Protein 6J98 (pdb70)

InterPro domains:
  IPR056216 Probiotic-derived p8-like [PF24305] (7-72)

Solvent-accessible surface area: 5598 Å² total

Secondary structure (DSSP, 8-state):
----SS-----GGG----S-TT----S-HHHHHHHH--TTTT-HHHHHH--GGG--HHHHHHHHHHHT--

Sequence (70 aa):
GSATVDPEKTLFLDEPNKVFDWSNSEAPVRDALWDYYEKNSRDTIKTEEEKPVLDSDDEVKALAEKVLKK

Organism: Lacticaseibacillus rhamnosus (NCBI:txid47715)

B-factor: mean 18.09, std 7.02, range [8.14, 53.51]

Radius of gyration: 14.5 Å; Cα contacts (8 Å, |Δi|>4): 43; chains: 1; bounding box: 51×24×24 Å

Structure (mmCIF, N/CA/C/O backbone):
data_6J98
#
_entry.id   6J98
#
_cell.length_a   40.860
_cell.length_b   40.860
_cell.length_c   107.010
_cell.angle_alpha   90.00
_cell.angle_beta   90.00
_cell.angle_gamma   90.00
#
_symmetry.space_group_name_H-M   'P 43 21 2'
#
loop_
_entity.id
_entity.type
_entity.pdbx_description
1 polymer P8
2 non-polymer 'ZINC ION'
3 non-polymer 1,2-ETHANEDIOL
4 non-polymer GLYCEROL
5 water water
#
loop_
_atom_site.group_PDB
_atom_site.id
_atom_site.type_symbol
_atom_site.label_atom_id
_atom_site.label_alt_id
_atom_site.label_comp_id
_atom_site.label_asym_id
_atom_site.label_entity_id
_atom_site.label_seq_id
_atom_site.pdbx_PDB_ins_code
_atom_site.Cartn_x
_atom_site.Cartn_y
_atom_site.Cartn_z
_atom_site.occupancy
_atom_site.B_iso_or_equiv
_atom_site.auth_seq_id
_atom_site.auth_comp_id
_atom_site.auth_asym_id
_atom_site.auth_atom_id
_atom_site.pdbx_PDB_model_num
ATOM 1 N N . GLY A 1 1 ? 47.154 -19.595 -2.086 1.00 14.28 -1 GLY A N 1
ATOM 2 C CA . GLY A 1 1 ? 45.902 -18.943 -1.699 1.00 19.33 -1 GLY A CA 1
ATOM 3 C C . GLY A 1 1 ? 44.763 -19.202 -2.651 1.00 18.89 -1 GLY A C 1
ATOM 4 O O . GLY A 1 1 ? 44.953 -19.802 -3.715 1.00 15.96 -1 GLY A O 1
ATOM 5 N N . SER A 1 2 ? 43.579 -18.730 -2.279 1.00 18.93 0 SER A N 1
ATOM 6 C CA . SER A 1 2 ? 42.350 -18.904 -3.091 1.00 16.13 0 SER A CA 1
ATOM 7 C C . SER A 1 2 ? 42.366 -18.039 -4.358 1.00 18.49 0 SER A C 1
ATOM 8 O O . SER A 1 2 ? 42.682 -16.835 -4.281 1.00 17.30 0 SER A O 1
ATOM 19 N N . ALA A 1 4 ? 39.451 -17.730 -5.892 1.00 19.62 2 ALA A N 1
ATOM 20 C CA . ALA A 1 4 ? 38.000 -17.463 -5.960 1.00 18.28 2 ALA A CA 1
ATOM 21 C C . ALA A 1 4 ? 37.730 -15.978 -6.179 1.00 19.78 2 ALA A C 1
ATOM 22 O O . ALA A 1 4 ? 38.465 -15.141 -5.679 1.00 20.13 2 ALA A O 1
ATOM 24 N N . THR A 1 5 ? 36.636 -15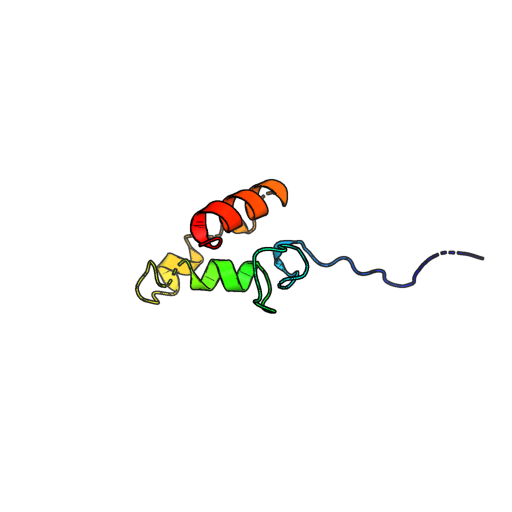.700 -6.867 1.00 20.46 3 THR A N 1
ATOM 25 C CA . THR A 1 5 ? 36.199 -14.317 -7.123 1.00 20.75 3 THR A CA 1
ATOM 26 C C . THR A 1 5 ? 35.839 -13.649 -5.802 1.00 18.48 3 THR A C 1
ATOM 27 O O . THR A 1 5 ? 35.133 -14.232 -4.972 1.00 21.63 3 THR A O 1
ATOM 31 N N . VAL A 1 6 ? 36.300 -12.418 -5.636 1.00 17.21 4 VAL A N 1
ATOM 32 C CA . VAL A 1 6 ? 36.020 -11.600 -4.437 1.00 19.13 4 VAL A CA 1
ATOM 33 C C . VAL A 1 6 ? 34.636 -10.966 -4.612 1.00 19.35 4 VAL A C 1
ATOM 34 O O . VAL A 1 6 ? 34.401 -10.344 -5.676 1.00 20.91 4 VAL A O 1
ATOM 38 N N . ASP A 1 7 ? 33.789 -11.113 -3.600 1.00 19.68 5 ASP A N 1
ATOM 39 C CA . ASP A 1 7 ? 32.414 -10.545 -3.589 1.00 20.33 5 ASP A CA 1
ATOM 40 C C . 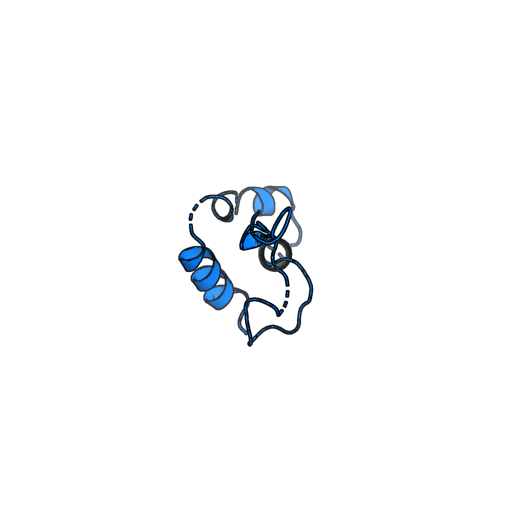ASP A 1 7 ? 31.708 -10.881 -4.897 1.00 21.39 5 ASP A C 1
ATOM 41 O O . ASP A 1 7 ? 31.340 -10.010 -5.687 1.00 23.73 5 ASP A O 1
ATOM 46 N N . PRO A 1 8 ? 31.528 -12.183 -5.193 1.00 22.62 6 PRO A N 1
ATOM 47 C CA . PRO A 1 8 ? 30.849 -12.558 -6.425 1.00 22.60 6 PRO A CA 1
ATOM 48 C C . PRO A 1 8 ? 29.412 -12.022 -6.410 1.00 24.14 6 PRO A C 1
ATOM 49 O O . PRO A 1 8 ? 28.835 -11.907 -5.332 1.00 25.30 6 PRO A O 1
ATOM 53 N N . GLU A 1 9 ? 28.874 -11.718 -7.591 1.00 25.99 7 GLU A N 1
ATOM 54 C CA . GLU A 1 9 ? 27.461 -11.264 -7.707 1.00 26.68 7 GLU A CA 1
ATOM 55 C C . GLU A 1 9 ? 26.548 -12.218 -6.933 1.00 27.82 7 GLU A C 1
ATOM 56 O O . GLU A 1 9 ? 26.623 -13.447 -7.162 1.00 29.68 7 GLU A O 1
ATOM 62 N N . LYS A 1 10 ? 25.688 -11.671 -6.063 1.00 28.34 8 LYS A N 1
ATOM 63 C CA . LYS A 1 10 ? 24.678 -12.481 -5.327 1.00 31.33 8 LYS A CA 1
ATOM 64 C C . LYS A 1 10 ? 23.302 -11.842 -5.519 1.00 28.14 8 LYS A C 1
ATOM 65 O O . LYS A 1 10 ? 22.454 -11.930 -4.624 1.00 32.67 8 LYS A O 1
ATOM 71 N N . THR A 1 11 ? 23.094 -11.220 -6.660 1.00 24.64 9 THR A N 1
ATOM 72 C CA . THR A 1 11 ? 21.812 -10.578 -7.035 1.00 20.03 9 THR A CA 1
ATOM 73 C C . THR A 1 11 ? 20.618 -11.523 -6.913 1.00 16.69 9 THR A C 1
ATOM 74 O O . THR A 1 11 ? 20.687 -12.664 -7.393 1.00 18.28 9 THR A O 1
ATOM 78 N N . LEU A 1 12 ? 19.548 -11.054 -6.283 1.00 15.90 10 LEU A N 1
ATOM 79 C CA . LEU A 1 12 ? 18.285 -11.824 -6.227 1.00 15.64 10 LEU A CA 1
ATOM 80 C C . LEU A 1 12 ? 17.728 -11.904 -7.642 1.00 14.02 10 LEU A C 1
ATOM 81 O O . LEU A 1 12 ? 17.875 -10.929 -8.441 1.00 12.80 10 LEU A O 1
ATOM 86 N N . PHE A 1 13 ? 17.013 -12.993 -7.948 1.00 12.8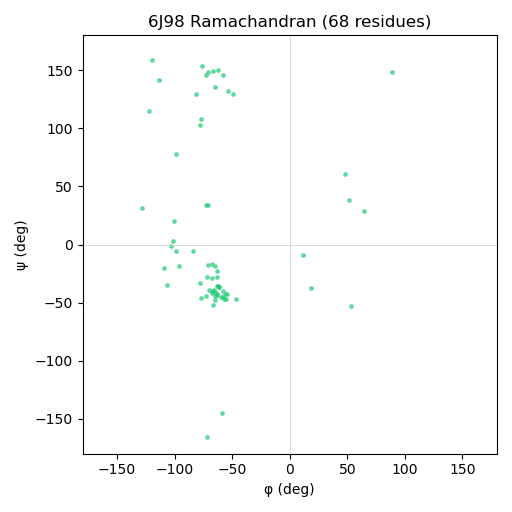0 11 PHE A N 1
ATOM 87 C CA . PHE A 1 13 ? 16.400 -13.161 -9.287 1.00 12.28 11 PHE A CA 1
ATOM 88 C C . PHE A 1 13 ? 15.522 -11.960 -9.606 1.00 11.37 11 PHE A C 1
ATOM 89 O O . PHE A 1 13 ? 15.565 -11.440 -10.730 1.00 11.15 11 PHE A O 1
ATOM 97 N N . LEU A 1 14 ? 14.742 -11.485 -8.629 1.00 12.49 12 LEU A N 1
ATOM 98 C CA . LEU A 1 14 ? 13.813 -10.353 -8.868 1.00 12.97 12 LEU A CA 1
ATOM 99 C C . LEU A 1 14 ? 14.546 -9.059 -9.206 1.00 12.03 12 LEU A C 1
ATOM 100 O O . LEU A 1 14 ? 13.937 -8.136 -9.746 1.00 12.42 12 LEU A O 1
ATOM 105 N N . ASP A 1 15 ? 15.825 -8.987 -8.892 1.00 11.66 13 ASP A N 1
ATOM 106 C CA . ASP A 1 15 ? 16.599 -7.742 -9.157 1.00 13.63 13 ASP A CA 1
ATOM 107 C C . ASP A 1 15 ? 17.412 -7.842 -10.444 1.00 13.33 13 ASP A C 1
ATOM 108 O O . ASP A 1 15 ? 18.027 -6.854 -10.855 1.00 15.42 13 ASP A O 1
ATOM 113 N N . GLU A 1 16 ? 17.444 -9.001 -11.115 1.00 11.16 14 GLU A N 1
ATOM 114 C CA . GLU A 1 16 ? 18.154 -9.121 -12.392 1.00 11.63 14 GLU A CA 1
ATOM 115 C C . GLU A 1 16 ? 17.433 -8.372 -13.498 1.00 12.15 14 GLU A C 1
ATOM 116 O O . GLU A 1 16 ? 16.193 -8.311 -13.522 1.00 10.87 14 GLU A O 1
ATOM 122 N N . PRO A 1 17 ? 18.179 -7.830 -14.497 1.00 11.33 15 PRO A N 1
ATOM 123 C CA . PRO A 1 17 ? 17.557 -7.255 -15.667 1.00 10.89 15 PRO A CA 1
ATOM 124 C C . PRO A 1 17 ? 16.696 -8.261 -16.423 1.00 10.84 15 PRO A C 1
ATOM 125 O O . PRO A 1 17 ? 17.121 -9.381 -16.614 1.00 11.29 15 PRO A O 1
ATOM 137 N N . ASN A 1 19 ? 16.161 -8.608 -19.491 1.00 11.84 17 ASN A N 1
ATOM 138 C CA . ASN A 1 19 ? 16.759 -9.157 -20.743 1.00 14.81 17 ASN A CA 1
ATOM 139 C C . ASN A 1 19 ? 17.977 -10.021 -20.424 1.00 15.68 17 ASN A C 1
ATOM 140 O O . ASN A 1 19 ? 18.469 -10.687 -21.364 1.00 20.00 17 ASN A O 1
ATOM 145 N N . LYS A 1 20 ? 18.467 -10.040 -19.205 1.00 13.20 18 LYS A N 1
ATOM 146 C CA . LYS A 1 20 ? 19.515 -11.003 -18.812 1.00 13.05 18 LYS A CA 1
ATOM 147 C C . LYS A 1 20 ? 18.872 -12.379 -18.583 1.00 14.49 18 LYS A C 1
ATOM 148 O O . LYS A 1 20 ? 19.400 -13.419 -19.064 1.00 16.48 18 LYS A O 1
ATOM 154 N N . VAL A 1 21 ? 17.756 -12.447 -17.873 1.00 13.70 19 VAL A N 1
ATOM 155 C CA . VAL A 1 21 ? 17.222 -13.798 -17.502 1.00 14.07 19 VAL A CA 1
ATOM 156 C C . VAL A 1 21 ? 16.149 -14.273 -18.477 1.00 14.89 19 VAL A C 1
ATOM 157 O O . VAL A 1 21 ? 15.817 -15.501 -18.430 1.00 15.27 19 VAL A O 1
ATOM 161 N N . PHE A 1 22 ? 15.541 -13.397 -19.257 1.00 13.47 20 PHE A N 1
ATOM 162 C CA . PHE A 1 22 ? 14.467 -13.808 -20.190 1.00 13.36 20 PHE A CA 1
ATOM 163 C C . PHE A 1 22 ? 14.815 -13.442 -21.619 1.00 16.19 20 PHE A C 1
ATOM 164 O O . PHE A 1 22 ? 14.854 -12.256 -21.958 1.00 16.74 20 PHE A O 1
ATOM 172 N N . ASP A 1 23 ? 15.005 -14.444 -22.481 1.00 17.70 21 ASP A N 1
ATOM 173 C CA . ASP A 1 23 ? 15.439 -14.151 -23.860 1.00 19.78 21 ASP A CA 1
ATOM 174 C C . ASP A 1 23 ? 14.316 -13.492 -24.659 1.00 17.67 21 ASP A C 1
ATOM 175 O O . ASP A 1 23 ? 14.588 -12.800 -25.648 1.00 19.74 21 ASP A O 1
ATOM 180 N N . TRP A 1 24 ? 13.076 -13.601 -24.192 1.00 16.88 22 TRP A N 1
ATOM 181 C CA . TRP A 1 24 ? 11.897 -13.028 -24.872 1.00 17.17 22 TRP A CA 1
ATOM 182 C C . TRP A 1 24 ? 11.684 -11.549 -24.518 1.00 17.27 22 TRP A C 1
ATOM 183 O O . TRP A 1 24 ? 10.757 -10.929 -25.062 1.00 17.92 22 TRP A O 1
ATOM 194 N N . SER A 1 25 ? 12.478 -10.996 -23.598 1.00 17.13 23 SER A N 1
ATOM 195 C CA . SER A 1 25 ? 12.272 -9.569 -23.214 1.00 15.74 23 SER A CA 1
ATOM 196 C C . SER A 1 25 ? 13.445 -8.705 -23.641 1.00 16.17 23 SER A C 1
ATOM 197 O O . SER A 1 25 ? 14.599 -9.097 -23.482 1.00 15.42 23 SER A O 1
ATOM 200 N N . ASN A 1 26 ? 13.137 -7.477 -24.093 1.00 18.78 24 ASN A N 1
ATOM 201 C CA . ASN A 1 26 ? 14.204 -6.526 -24.476 1.00 20.46 24 ASN A CA 1
ATOM 202 C C . ASN A 1 26 ? 14.403 -5.461 -23.386 1.00 19.84 24 ASN A C 1
ATOM 203 O O . ASN A 1 26 ? 15.274 -4.575 -23.531 1.00 18.39 24 ASN A O 1
ATOM 208 N N . SER A 1 27 ? 13.618 -5.517 -22.317 1.00 15.27 25 SER A N 1
ATOM 209 C CA . SER A 1 27 ? 13.724 -4.492 -21.258 1.00 14.06 25 SER A CA 1
ATOM 210 C C . SER A 1 27 ? 14.996 -4.692 -20.443 1.00 14.55 25 SER A C 1
ATOM 211 O O . SER A 1 2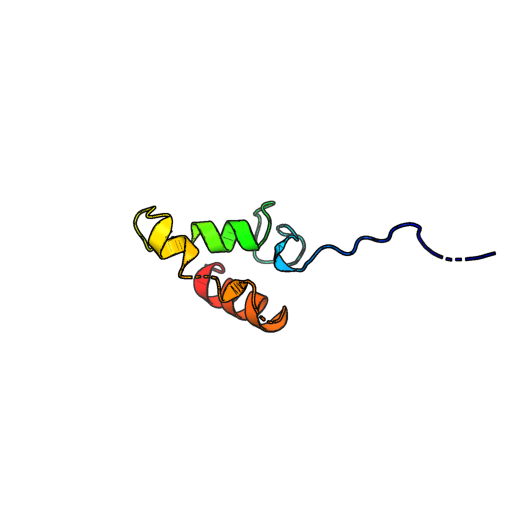7 ? 15.359 -5.833 -20.088 1.00 14.89 25 SER A O 1
ATOM 214 N N . GLU A 1 28 ? 15.579 -3.597 -19.997 1.00 12.60 26 GLU A N 1
ATOM 215 C CA . GLU A 1 28 ? 16.787 -3.622 -19.152 1.00 13.16 26 GLU A CA 1
ATOM 216 C C . GLU A 1 28 ? 16.427 -3.385 -17.673 1.00 11.77 26 GLU A C 1
ATOM 217 O O . GLU A 1 28 ? 17.325 -3.391 -16.799 1.00 13.30 26 GLU A O 1
ATOM 223 N N . ALA A 1 29 ? 15.138 -3.259 -17.370 1.00 11.24 27 ALA A N 1
ATOM 224 C CA . ALA A 1 29 ? 14.679 -3.032 -15.969 1.00 11.42 27 ALA A CA 1
ATOM 225 C C . ALA A 1 29 ? 14.742 -4.335 -15.168 1.00 10.31 27 ALA A C 1
ATOM 226 O O . ALA A 1 29 ? 14.593 -5.420 -15.740 1.00 11.38 27 ALA A O 1
ATOM 228 N N . PRO A 1 30 ? 14.889 -4.246 -13.835 1.00 10.85 28 PRO A N 1
ATOM 229 C CA . PRO A 1 30 ? 14.799 -5.428 -12.987 1.00 11.27 28 PRO A CA 1
ATOM 230 C C . PRO A 1 30 ? 13.443 -6.109 -13.172 1.00 9.36 28 PRO A C 1
ATOM 231 O O . PRO A 1 30 ? 12.430 -5.453 -13.391 1.00 9.52 28 PRO A O 1
ATOM 235 N N . VAL A 1 31 ? 13.444 -7.438 -13.083 1.00 10.24 29 VAL A N 1
ATOM 236 C CA . VAL A 1 31 ? 12.196 -8.239 -13.163 1.00 9.70 29 VAL A CA 1
ATOM 237 C C . VAL A 1 31 ? 11.130 -7.628 -12.258 1.00 9.36 29 VAL A C 1
ATOM 238 O O . VAL A 1 31 ? 9.985 -7.499 -12.686 1.00 9.01 29 VAL A O 1
ATOM 242 N N . ARG A 1 32 ? 11.471 -7.286 -11.026 1.00 8.97 30 ARG A N 1
ATOM 243 C CA . ARG A 1 32 ? 10.437 -6.813 -10.080 1.00 10.78 30 ARG A CA 1
ATOM 244 C C . ARG A 1 32 ? 9.809 -5.507 -10.582 1.00 9.64 30 ARG A C 1
ATOM 245 O O . ARG A 1 32 ? 8.641 -5.255 -10.296 1.00 11.13 30 ARG A O 1
ATOM 253 N N . ASP A 1 33 ? 10.531 -4.702 -11.346 1.00 8.76 31 ASP A N 1
ATOM 254 C CA . ASP A 1 33 ? 9.965 -3.435 -11.877 1.00 9.66 31 ASP A CA 1
ATOM 255 C C . ASP A 1 33 ? 9.049 -3.679 -13.068 1.00 8.37 31 ASP A C 1
ATOM 256 O O . ASP A 1 33 ? 8.047 -2.967 -13.256 1.00 9.98 31 ASP A O 1
ATOM 261 N N . ALA A 1 34 ? 9.346 -4.698 -13.876 1.00 8.14 32 ALA A N 1
ATOM 262 C CA . ALA A 1 34 ? 8.464 -5.099 -14.978 1.00 8.68 32 ALA A CA 1
ATOM 263 C C . ALA A 1 34 ? 7.163 -5.681 -14.452 1.00 9.69 32 ALA A C 1
ATOM 264 O O . ALA A 1 34 ? 6.054 -5.361 -14.970 1.00 9.69 32 ALA A O 1
ATOM 266 N N . LEU A 1 35 ? 7.246 -6.480 -13.385 1.00 9.48 33 LEU A N 1
ATOM 267 C CA . LEU A 1 35 ? 6.034 -7.026 -12.784 1.00 9.07 33 LEU A CA 1
ATOM 268 C C . LEU A 1 35 ? 5.215 -5.891 -12.154 1.00 9.00 33 LEU A C 1
ATOM 269 O O . LEU A 1 35 ? 3.992 -5.858 -12.279 1.00 10.46 33 LEU A O 1
ATOM 274 N N . TRP A 1 36 ? 5.891 -4.975 -11.498 1.00 8.97 34 TRP A N 1
ATOM 275 C CA . TRP A 1 36 ? 5.218 -3.824 -10.853 1.00 10.20 34 TRP A CA 1
ATOM 276 C C . TRP A 1 36 ? 4.435 -3.056 -11.925 1.00 10.43 34 TRP A C 1
ATOM 277 O O . TRP A 1 36 ? 3.290 -2.719 -11.678 1.00 11.05 34 TRP A O 1
ATOM 288 N N . ASP A 1 37 ? 5.023 -2.812 -13.085 1.00 9.73 35 ASP A N 1
ATOM 289 C CA . ASP A 1 37 ? 4.311 -2.030 -14.112 1.00 10.95 35 ASP A CA 1
ATOM 290 C C . ASP A 1 37 ? 3.087 -2.791 -14.604 1.00 12.21 35 ASP A C 1
ATOM 291 O O . ASP A 1 37 ? 2.074 -2.163 -14.922 1.00 12.37 35 ASP A O 1
ATOM 296 N N . TYR A 1 38 ? 3.178 -4.104 -14.776 1.00 11.20 36 TYR A N 1
ATOM 297 C CA . TYR A 1 38 ? 2.004 -4.890 -15.171 1.00 11.35 36 TYR A CA 1
ATOM 298 C C . TYR A 1 38 ? 0.836 -4.669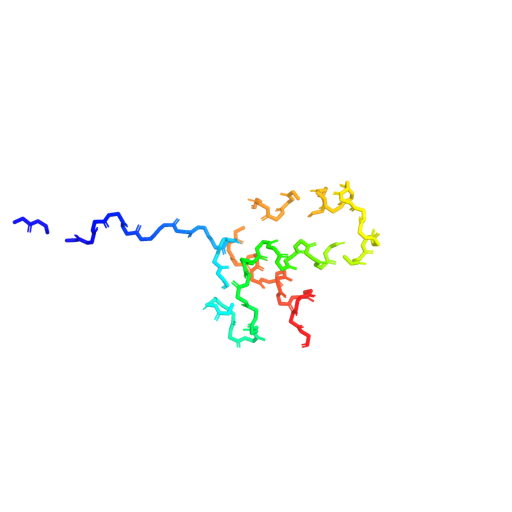 -14.192 1.00 11.46 36 TYR A C 1
ATOM 299 O O . TYR A 1 38 ? -0.296 -4.413 -14.592 1.00 13.34 36 TYR A O 1
ATOM 308 N N . TYR A 1 39 ? 1.104 -4.739 -12.898 1.00 11.97 37 TYR A N 1
ATOM 309 C CA . TYR A 1 39 ? 0.049 -4.591 -11.880 1.00 11.88 37 TYR A CA 1
ATOM 310 C C . TYR A 1 39 ? -0.420 -3.138 -11.840 1.00 12.09 37 TYR A C 1
ATOM 311 O O . TYR A 1 39 ? -1.605 -2.909 -11.717 1.00 13.72 37 TYR A O 1
ATOM 328 N N . GLU A 1 41 ? -0.640 -1.064 -14.353 1.00 12.81 39 GLU A N 1
ATOM 329 C CA . GLU A 1 41 ? -1.487 -0.794 -15.529 1.00 13.71 39 GLU A CA 1
ATOM 330 C C . GLU A 1 41 ? -2.831 -1.492 -15.312 1.00 15.04 39 GLU A C 1
ATOM 331 O O . GLU A 1 41 ? -3.880 -0.926 -15.663 1.00 18.58 39 GLU A O 1
ATOM 337 N N . LYS A 1 42 ? -2.801 -2.662 -14.717 1.00 14.64 40 LYS A N 1
ATOM 338 C CA . LYS A 1 42 ? -4.037 -3.421 -14.420 1.00 17.37 40 LYS A CA 1
ATOM 339 C C . LYS A 1 42 ? -4.894 -2.616 -13.447 1.00 16.96 40 LYS A C 1
ATOM 340 O O . LYS A 1 42 ? -6.161 -2.645 -13.566 1.00 19.84 40 LYS A O 1
ATOM 346 N N . ASN A 1 43 ? -4.261 -1.910 -12.525 1.00 16.07 41 ASN A N 1
ATOM 347 C CA . ASN A 1 43 ? -4.939 -1.191 -11.426 1.00 15.91 41 ASN A CA 1
ATOM 348 C C . ASN A 1 43 ? -5.071 0.308 -11.706 1.00 18.02 41 ASN A C 1
ATOM 349 O O . ASN A 1 43 ? -5.237 1.076 -10.755 1.00 17.40 41 ASN A O 1
ATOM 354 N N . SER A 1 44 ? -4.985 0.724 -12.948 1.00 17.24 42 SER A N 1
ATOM 355 C CA . SER A 1 44 ? -5.113 2.176 -13.286 1.00 18.77 42 SER A CA 1
ATOM 356 C C . SER A 1 44 ? -4.167 3.024 -12.428 1.00 18.89 42 SER A C 1
ATOM 357 O O . SER A 1 44 ? -4.530 4.136 -12.006 1.00 18.96 42 SER A O 1
ATOM 360 N N . ARG A 1 45 ? -2.964 2.515 -12.183 1.00 15.39 43 ARG A N 1
ATOM 361 C CA . ARG A 1 45 ? -1.857 3.214 -11.488 1.00 14.71 43 ARG A CA 1
ATOM 362 C C . ARG A 1 45 ? -2.196 3.540 -10.035 1.00 15.44 43 ARG A C 1
ATOM 363 O O . ARG A 1 45 ? -1.617 4.500 -9.465 1.00 16.56 43 ARG A O 1
ATOM 371 N N . ASP A 1 46 ? -3.049 2.731 -9.414 1.00 15.32 44 ASP A N 1
ATOM 372 C CA . ASP A 1 46 ? -3.209 2.722 -7.949 1.00 15.96 44 ASP A CA 1
ATOM 373 C C . ASP A 1 46 ? -2.067 1.984 -7.252 1.00 15.92 44 ASP A C 1
ATOM 374 O O . ASP A 1 46 ? -1.996 0.745 -7.354 1.00 16.67 44 ASP A O 1
ATOM 379 N N . THR A 1 47 ? -1.177 2.691 -6.579 1.00 15.29 45 THR A N 1
ATOM 380 C CA . THR A 1 47 ? -0.033 2.058 -5.918 1.00 15.80 45 THR A CA 1
ATOM 381 C C . THR A 1 47 ? -0.465 1.181 -4.740 1.00 15.48 45 THR A C 1
ATOM 382 O O . THR A 1 47 ? 0.324 0.260 -4.355 1.00 14.99 45 THR A O 1
ATOM 386 N N . ILE A 1 48 ? -1.569 1.489 -4.090 1.00 15.90 46 ILE A N 1
ATOM 387 C CA . ILE A 1 48 ? -1.992 0.725 -2.875 1.00 15.62 46 ILE A CA 1
ATOM 388 C C . ILE A 1 48 ? -2.355 -0.718 -3.268 1.00 13.40 46 ILE A C 1
ATOM 389 O O . ILE A 1 48 ? -1.775 -1.657 -2.672 1.00 12.35 46 ILE A O 1
ATOM 394 N N . LYS A 1 49 ? -3.224 -0.892 -4.249 1.00 13.42 47 LYS A N 1
ATOM 395 C CA . LYS A 1 49 ? -3.601 -2.247 -4.712 1.00 13.64 47 LYS A CA 1
ATOM 396 C C . LYS A 1 49 ? -2.356 -2.903 -5.310 1.00 14.03 47 LYS A C 1
ATOM 397 O O . LYS A 1 49 ? -2.123 -4.105 -5.098 1.00 14.33 47 LYS A O 1
ATOM 403 N N . THR A 1 50 ? -1.579 -2.144 -6.044 1.00 12.05 48 THR A N 1
ATOM 404 C CA . THR A 1 50 ? -0.353 -2.697 -6.653 1.00 11.40 48 THR A CA 1
ATOM 405 C C . THR A 1 50 ? 0.576 -3.298 -5.602 1.00 12.16 48 THR A C 1
ATOM 406 O O . THR A 1 50 ? 1.072 -4.447 -5.773 1.00 13.18 48 THR A O 1
ATOM 410 N N . GLU A 1 51 ? 0.827 -2.596 -4.504 1.00 13.35 49 GLU A N 1
ATOM 411 C CA . GLU A 1 51 ? 1.706 -3.087 -3.424 1.00 12.07 49 GLU A CA 1
ATOM 412 C C . GLU A 1 51 ? 1.129 -4.375 -2.812 1.00 11.78 49 GLU A C 1
ATOM 413 O O . GLU A 1 51 ? 1.853 -5.265 -2.472 1.00 12.82 49 GLU A O 1
ATOM 419 N N . GLU A 1 52 ? -0.201 -4.440 -2.713 1.00 11.47 50 GLU A N 1
ATOM 420 C CA . GLU A 1 52 ? -0.836 -5.661 -2.154 1.00 12.10 50 GLU A CA 1
ATOM 421 C C . GLU A 1 52 ? -0.573 -6.861 -3.079 1.00 12.64 50 GLU A C 1
ATOM 422 O O . GLU A 1 52 ? -0.292 -7.978 -2.602 1.00 13.58 50 GLU A O 1
ATOM 428 N N . GLU A 1 53 ? -0.722 -6.642 -4.375 1.00 13.85 51 GLU A N 1
ATOM 429 C CA . GLU A 1 53 ? -0.543 -7.747 -5.363 1.00 13.43 51 GLU A CA 1
ATOM 430 C C . GLU A 1 53 ? 0.931 -8.115 -5.523 1.00 14.22 51 GLU A C 1
ATOM 431 O O . GLU A 1 53 ? 1.236 -9.280 -5.818 1.00 15.18 51 GLU A O 1
ATOM 445 N N . LYS A 1 55 ? 3.199 -7.993 -3.014 1.00 15.33 53 LYS A N 1
ATOM 446 C CA . LYS A 1 55 ? 3.706 -8.607 -1.757 1.00 16.44 53 LYS A CA 1
ATOM 447 C C . LYS A 1 55 ? 4.006 -10.093 -1.930 1.00 16.21 53 LYS A C 1
ATOM 448 O O . LYS A 1 55 ? 5.089 -10.544 -1.538 1.00 15.32 53 LYS A O 1
ATOM 454 N N . PRO A 1 56 ? 3.068 -10.928 -2.433 1.00 14.46 54 PRO A N 1
ATOM 455 C CA . PRO A 1 56 ? 3.357 -12.357 -2.585 1.00 15.78 54 PRO A CA 1
ATOM 456 C C . PRO A 1 56 ? 4.483 -12.671 -3.557 1.00 16.04 54 PRO A C 1
ATOM 457 O O . PRO A 1 56 ? 5.111 -13.700 -3.451 1.00 15.90 54 PRO A O 1
ATOM 461 N N . VAL A 1 57 ? 4.764 -11.753 -4.472 1.00 13.85 55 VAL A N 1
ATOM 462 C CA . VAL A 1 57 ? 5.873 -11.988 -5.448 1.00 16.35 55 VAL A CA 1
ATOM 463 C C . VAL A 1 57 ? 7.189 -12.102 -4.701 1.00 17.18 55 VAL A C 1
ATOM 464 O O . VAL A 1 57 ? 8.063 -12.894 -5.105 1.00 16.93 55 VAL A O 1
ATOM 468 N N . LEU A 1 58 ? 7.372 -11.340 -3.635 1.00 16.84 56 LEU A N 1
ATOM 469 C CA . LEU A 1 58 ? 8.617 -11.377 -2.845 1.00 17.46 56 LEU A CA 1
ATOM 470 C C . LEU A 1 58 ? 8.801 -12.702 -2.108 1.00 21.23 56 LEU A C 1
ATOM 471 O O . LEU A 1 58 ? 9.933 -12.981 -1.637 1.00 25.35 56 LEU A O 1
ATOM 476 N N . ASP A 1 59 ? 7.754 -13.505 -1.965 1.00 18.15 57 ASP A N 1
ATOM 477 C CA . ASP A 1 59 ? 7.860 -14.805 -1.273 1.00 18.92 57 ASP A CA 1
ATOM 478 C C . ASP A 1 59 ? 7.991 -15.927 -2.328 1.00 15.57 57 ASP A C 1
ATOM 479 O O . ASP A 1 59 ? 8.066 -17.094 -1.933 1.00 18.83 57 ASP A O 1
ATOM 492 N N . SER A 1 61 ? 9.545 -18.437 -5.134 1.00 13.14 59 SER A N 1
ATOM 493 C CA . SER A 1 61 ? 10.790 -19.040 -5.612 1.00 13.17 59 SER A CA 1
ATOM 494 C C . SER A 1 61 ? 11.039 -18.614 -7.061 1.00 12.20 59 SER A C 1
ATOM 495 O O . SER A 1 61 ? 10.101 -18.150 -7.725 1.00 11.93 59 SER A O 1
ATOM 498 N N . ASP A 1 62 ? 12.278 -18.684 -7.523 1.00 13.33 60 ASP A N 1
ATOM 499 C CA . ASP A 1 62 ? 12.671 -18.164 -8.857 1.00 13.58 60 ASP A CA 1
ATOM 500 C C . ASP A 1 62 ? 11.845 -18.829 -9.968 1.00 10.43 60 ASP A C 1
ATOM 501 O O . ASP A 1 62 ? 11.448 -18.157 -10.945 1.00 11.62 60 ASP A O 1
ATOM 506 N N . ASP A 1 63 ? 11.594 -20.127 -9.841 1.00 10.24 61 ASP A N 1
ATOM 507 C CA . ASP A 1 63 ? 10.776 -20.833 -10.849 1.00 10.67 61 ASP A CA 1
ATOM 508 C C . ASP A 1 63 ? 9.363 -20.245 -10.926 1.00 11.20 61 ASP A C 1
ATOM 509 O O . ASP A 1 63 ? 8.795 -20.111 -12.056 1.00 9.97 61 ASP A O 1
ATOM 514 N N . GLU A 1 64 ? 8.793 -19.842 -9.805 1.00 11.97 62 GLU A N 1
ATOM 515 C CA . GLU A 1 64 ? 7.458 -19.232 -9.749 1.00 10.49 62 GLU A CA 1
ATOM 516 C C . GLU A 1 64 ? 7.474 -17.823 -10.368 1.00 9.75 62 GLU A C 1
ATOM 517 O O . GLU A 1 64 ? 6.488 -17.442 -11.050 1.00 10.88 62 GLU A O 1
ATOM 523 N N . VAL A 1 65 ? 8.540 -17.069 -10.127 1.00 10.97 63 VAL A N 1
ATOM 524 C CA . VAL A 1 65 ? 8.699 -15.733 -10.753 1.00 10.79 63 VAL A CA 1
ATOM 525 C C . VAL A 1 65 ? 8.785 -15.889 -12.265 1.00 11.31 63 VAL A C 1
ATOM 526 O O . VAL A 1 65 ? 8.130 -15.107 -13.004 1.00 12.16 63 VAL A O 1
ATOM 530 N N . LYS A 1 66 ? 9.536 -16.863 -12.756 1.00 10.53 64 LYS A N 1
ATOM 531 C CA . LYS A 1 66 ? 9.586 -17.117 -14.217 1.00 11.23 64 LYS A CA 1
ATOM 532 C C . LYS A 1 66 ? 8.192 -17.442 -14.743 1.00 11.71 64 LYS A C 1
ATOM 533 O O . LYS A 1 66 ? 7.757 -16.883 -15.739 1.00 11.02 64 LYS A O 1
ATOM 539 N N . ALA A 1 67 ? 7.456 -18.303 -14.046 1.00 11.59 65 ALA A N 1
ATOM 540 C CA . ALA A 1 67 ? 6.117 -18.695 -14.499 1.00 10.79 65 ALA A CA 1
ATOM 541 C C . ALA A 1 67 ? 5.182 -17.478 -14.523 1.00 11.64 65 ALA A C 1
ATOM 542 O O . ALA A 1 67 ? 4.395 -17.348 -15.468 1.00 13.79 65 ALA A O 1
ATOM 544 N N . LEU A 1 68 ? 5.250 -16.646 -13.495 1.00 11.47 66 LEU A N 1
ATOM 545 C CA . LEU A 1 68 ? 4.395 -15.446 -13.450 1.00 10.91 66 LEU A CA 1
ATOM 546 C C . LEU A 1 68 ? 4.784 -14.498 -14.579 1.00 13.60 66 LEU A C 1
ATOM 547 O O . LEU A 1 68 ? 3.889 -13.995 -15.277 1.00 11.01 66 LEU A O 1
ATOM 552 N N . ALA A 1 69 ? 6.060 -14.231 -14.739 1.00 12.77 67 ALA A N 1
ATOM 553 C CA . ALA A 1 69 ? 6.535 -13.329 -15.800 1.00 12.86 67 ALA A CA 1
ATOM 554 C C . ALA A 1 69 ? 6.051 -13.832 -17.171 1.00 13.65 67 ALA A C 1
ATOM 555 O O . ALA A 1 69 ? 5.592 -13.016 -18.031 1.00 14.31 67 ALA A O 1
ATOM 557 N N . GLU A 1 70 ? 6.124 -15.120 -17.411 1.00 13.36 68 GLU A N 1
ATOM 558 C CA . GLU A 1 70 ? 5.738 -15.656 -18.731 1.00 16.07 68 GLU A CA 1
ATOM 559 C C . GLU A 1 70 ? 4.232 -15.585 -18.897 1.00 16.05 68 GLU A C 1
ATOM 560 O O . GLU A 1 70 ? 3.779 -15.426 -20.046 1.00 23.20 68 GLU A O 1
ATOM 566 N N . LYS A 1 71 ? 3.476 -15.636 -17.826 1.00 15.39 69 LYS A N 1
ATOM 567 C CA . LYS A 1 71 ? 2.004 -15.488 -17.889 1.00 17.07 69 LYS A CA 1
ATOM 568 C C . LYS A 1 71 ? 1.581 -14.048 -18.180 1.00 18.12 69 LYS A C 1
ATOM 569 O O . LYS A 1 71 ? 0.628 -13.834 -18.962 1.00 19.57 69 LYS A O 1
ATOM 575 N N . VAL A 1 72 ? 2.180 -13.073 -17.527 1.00 15.78 70 VAL A N 1
ATOM 576 C CA . VAL A 1 72 ? 1.601 -11.698 -17.584 1.00 15.57 70 VAL A CA 1
ATOM 577 C C . VAL A 1 72 ? 2.478 -10.750 -18.406 1.00 16.15 70 VAL A C 1
ATOM 578 O O . VAL A 1 72 ? 1.938 -9.702 -18.834 1.00 17.15 70 VAL A O 1
ATOM 582 N N . LEU A 1 73 ? 3.756 -11.044 -18.625 1.00 13.32 71 LEU A N 1
ATOM 583 C CA . LEU A 1 73 ? 4.698 -10.097 -19.289 1.00 14.53 71 LEU A CA 1
ATOM 584 C C . LEU A 1 73 ? 5.005 -10.544 -20.705 1.00 17.14 71 LEU A C 1
ATOM 585 O O . LEU A 1 73 ? 5.296 -9.672 -21.554 1.00 18.75 71 LEU A O 1
ATOM 590 N N . LYS A 1 74 ? 5.064 -11.847 -20.934 1.00 18.47 72 LYS A N 1
ATOM 591 C CA . LYS A 1 74 ? 5.476 -12.409 -22.248 1.00 21.4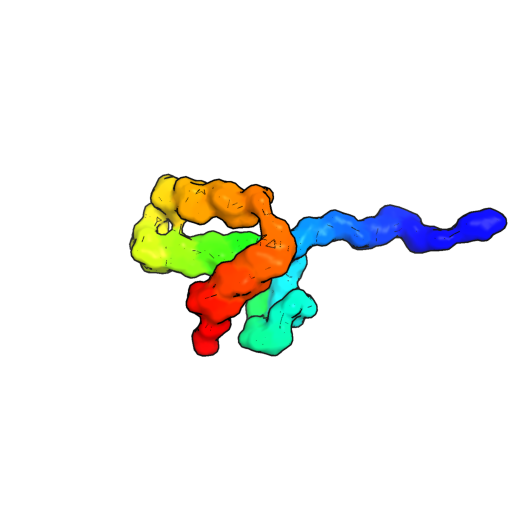4 72 LYS A CA 1
ATOM 592 C C . LYS A 1 74 ? 4.292 -12.296 -23.203 1.00 25.32 72 LYS A C 1
ATOM 593 O O . LYS A 1 74 ? 3.324 -13.068 -23.094 1.00 29.34 72 LYS A O 1
ATOM 599 N N . LYS A 1 75 ? 4.347 -11.323 -24.085 1.00 26.55 73 LYS A N 1
ATOM 600 C CA . LYS A 1 75 ? 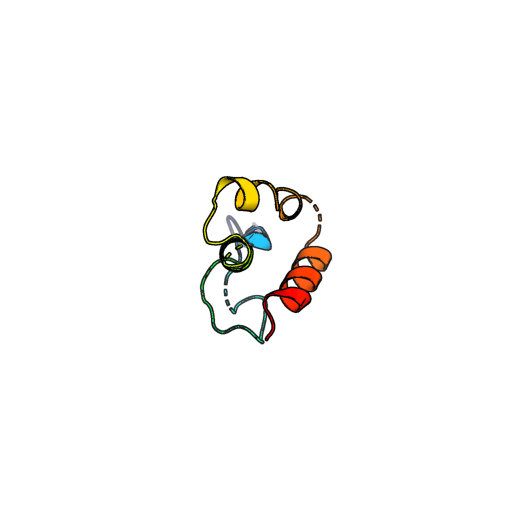3.211 -11.020 -24.998 1.00 30.67 73 LYS A CA 1
ATOM 601 C C . LYS A 1 75 ? 3.709 -10.841 -26.433 1.00 34.03 73 LYS A C 1
ATOM 602 O O . LYS A 1 75 ? 4.785 -10.275 -26.612 1.00 40.17 73 LYS A O 1
#

Nearest PDB structures (foldseek):
  6j98-assembly1_A  TM=1.014E+00  e=1.780E-09  Lacticaseibacillus rhamnosus

Foldseek 3Di:
DDDDDPPDPDDQQQAA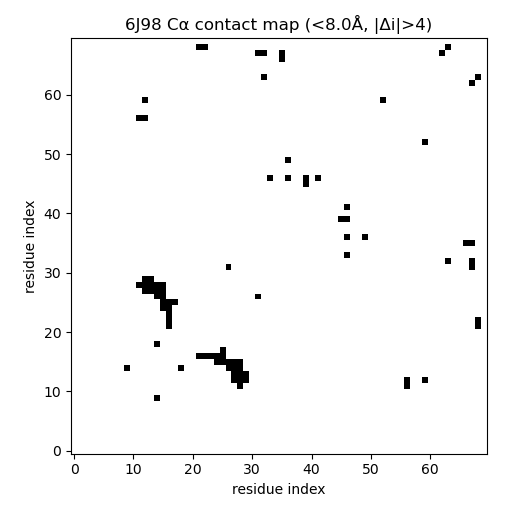VPVDVQDPTRGGLVVLQLVLCVVVVPDVVVSVVVVVCVVDNVVSVVVCCVRPRD